Protein AF-A0A536YHN9-F1 (afdb_monomer)

Solvent-accessible surface area (backbone atoms only — not comparable to full-atom values): 2981 Å² total; per-residue (Å²): 113,69,66,66,50,22,47,55,48,1,45,52,34,19,78,70,71,72,27,96,38,56,67,57,10,26,52,50,34,47,50,34,54,74,72,40,52,53,57,54,52,49,54,52,49,53,54,51,55,57,54,62,76,75,111

Sequence (55 aa):
ARDIVALNAGAAIYVAGKAASLEEGVEKAFELIKSGAARAKLDAFVKFTQQLARG

Structure (mmCIF, N/CA/C/O backbone):
data_AF-A0A536YHN9-F1
#
_entry.id   AF-A0A536YHN9-F1
#
loop_
_atom_site.group_PDB
_atom_site.id
_atom_site.type_symbol
_atom_site.label_atom_id
_atom_site.label_alt_id
_atom_site.label_comp_id
_atom_site.label_asym_id
_atom_site.label_entity_id
_atom_site.label_seq_id
_atom_site.pdbx_PDB_ins_code
_atom_site.Cartn_x
_atom_site.Cartn_y
_atom_site.Cartn_z
_atom_site.occupancy
_atom_site.B_iso_or_equiv
_atom_site.auth_seq_id
_atom_site.auth_comp_id
_atom_site.auth_asym_id
_atom_site.auth_atom_id
_atom_site.pdbx_PDB_model_num
ATOM 1 N N . ALA A 1 1 ? 13.370 4.658 5.840 1.00 83.81 1 ALA A N 1
ATOM 2 C CA . ALA A 1 1 ? 11.977 4.240 6.133 1.00 83.81 1 ALA A CA 1
ATOM 3 C C . ALA A 1 1 ? 11.085 4.293 4.892 1.00 83.81 1 ALA A C 1
ATOM 5 O O . ALA A 1 1 ? 10.500 3.277 4.552 1.00 83.81 1 ALA A O 1
ATOM 6 N N . ARG A 1 2 ? 11.003 5.432 4.186 1.00 88.44 2 ARG A N 1
ATOM 7 C CA . ARG A 1 2 ? 10.163 5.574 2.982 1.00 88.44 2 ARG A CA 1
ATOM 8 C C . ARG A 1 2 ? 10.436 4.508 1.915 1.00 88.44 2 ARG A C 1
ATOM 10 O O . ARG A 1 2 ? 9.494 3.900 1.432 1.00 88.44 2 ARG A O 1
ATOM 17 N N . ASP A 1 3 ? 11.701 4.255 1.594 1.00 95.50 3 ASP A N 1
ATOM 18 C CA . ASP A 1 3 ? 12.034 3.403 0.446 1.00 95.50 3 ASP A CA 1
ATOM 19 C C . ASP A 1 3 ? 11.746 1.914 0.713 1.00 95.50 3 ASP A C 1
ATOM 21 O O . ASP A 1 3 ? 11.192 1.237 -0.145 1.00 95.50 3 ASP A O 1
ATOM 25 N N . ILE A 1 4 ? 11.995 1.416 1.934 1.00 97.81 4 ILE A N 1
ATOM 26 C CA . ILE A 1 4 ? 11.618 0.040 2.316 1.00 97.81 4 ILE A CA 1
ATOM 27 C C . ILE A 1 4 ? 10.091 -0.148 2.375 1.00 97.81 4 ILE A C 1
ATOM 29 O O . ILE A 1 4 ? 9.577 -1.209 2.029 1.00 97.81 4 ILE A O 1
ATOM 33 N N . VAL A 1 5 ? 9.347 0.893 2.769 1.00 97.25 5 VAL A N 1
ATOM 34 C CA . VAL A 1 5 ? 7.876 0.880 2.740 1.00 97.25 5 VAL A CA 1
ATOM 35 C C . VAL A 1 5 ? 7.366 0.870 1.300 1.00 97.25 5 VAL A C 1
ATOM 37 O O . VAL A 1 5 ? 6.478 0.083 0.989 1.00 97.25 5 VAL A O 1
ATOM 40 N N . ALA A 1 6 ? 7.943 1.690 0.417 1.00 98.19 6 ALA A N 1
ATOM 41 C CA . ALA A 1 6 ? 7.593 1.707 -1.000 1.00 98.19 6 ALA A CA 1
ATOM 42 C C . ALA A 1 6 ? 7.910 0.368 -1.681 1.00 98.19 6 ALA A C 1
ATOM 44 O O . ALA A 1 6 ? 7.105 -0.101 -2.478 1.00 98.19 6 ALA A O 1
ATOM 45 N N . LEU A 1 7 ? 9.013 -0.291 -1.306 1.00 98.44 7 LEU A N 1
ATOM 46 C CA . LEU A 1 7 ? 9.357 -1.623 -1.801 1.00 98.44 7 LEU A CA 1
ATOM 47 C C . LEU A 1 7 ? 8.282 -2.662 -1.448 1.00 98.44 7 LEU A C 1
ATOM 49 O O . LEU A 1 7 ? 7.751 -3.329 -2.333 1.00 98.44 7 LEU A O 1
ATOM 53 N N . ASN A 1 8 ? 7.917 -2.772 -0.167 1.00 98.50 8 ASN A N 1
ATOM 54 C CA . ASN A 1 8 ? 6.909 -3.741 0.279 1.00 98.50 8 ASN A CA 1
ATOM 55 C C . ASN A 1 8 ? 5.507 -3.414 -0.256 1.00 98.50 8 ASN A C 1
ATOM 57 O O . ASN A 1 8 ? 4.777 -4.311 -0.675 1.00 98.50 8 ASN A O 1
ATOM 61 N N . ALA A 1 9 ? 5.129 -2.133 -0.271 1.00 98.44 9 ALA A N 1
ATOM 62 C CA . ALA A 1 9 ? 3.862 -1.698 -0.850 1.00 98.44 9 ALA A CA 1
ATOM 63 C C . ALA A 1 9 ? 3.816 -1.969 -2.360 1.00 98.44 9 ALA A C 1
ATOM 65 O O . ALA A 1 9 ? 2.797 -2.434 -2.863 1.00 98.44 9 ALA A O 1
ATOM 66 N N . GLY A 1 10 ? 4.921 -1.743 -3.071 1.00 98.62 10 GLY A N 1
ATOM 67 C CA . GLY A 1 10 ? 5.038 -2.035 -4.493 1.00 98.62 10 GLY A CA 1
ATOM 68 C C . GLY A 1 10 ? 4.925 -3.523 -4.800 1.00 98.62 10 GLY A C 1
ATOM 69 O O . GLY A 1 10 ? 4.175 -3.904 -5.697 1.00 98.62 10 GLY A O 1
ATOM 70 N N . ALA A 1 11 ? 5.563 -4.375 -3.993 1.00 98.75 11 ALA A N 1
ATOM 71 C CA . ALA A 1 11 ? 5.382 -5.821 -4.077 1.00 98.75 11 ALA A CA 1
ATOM 72 C C . ALA A 1 11 ? 3.914 -6.222 -3.869 1.00 98.75 11 ALA A C 1
ATOM 74 O O . ALA A 1 11 ? 3.383 -6.997 -4.661 1.00 98.75 11 ALA A O 1
ATOM 75 N N . ALA A 1 12 ? 3.235 -5.646 -2.869 1.00 98.75 12 ALA A N 1
ATOM 76 C CA . ALA A 1 12 ? 1.812 -5.886 -2.620 1.00 98.75 12 ALA A CA 1
ATOM 77 C C . ALA A 1 12 ? 0.920 -5.440 -3.797 1.00 98.75 12 ALA A C 1
ATOM 79 O O . ALA A 1 12 ? 0.007 -6.166 -4.188 1.00 98.75 12 ALA A O 1
ATOM 80 N N . ILE A 1 13 ? 1.196 -4.273 -4.390 1.00 98.62 13 ILE A N 1
ATOM 81 C CA . ILE A 1 13 ? 0.490 -3.752 -5.574 1.00 98.62 13 ILE A CA 1
ATOM 82 C C . ILE A 1 13 ? 0.667 -4.700 -6.768 1.00 98.62 13 ILE A C 1
ATOM 84 O O . ILE A 1 13 ? -0.307 -5.009 -7.457 1.00 98.62 13 ILE A O 1
ATOM 88 N N . TYR A 1 14 ? 1.888 -5.184 -6.995 1.00 98.75 14 TYR A N 1
ATOM 89 C CA . TYR A 1 14 ? 2.198 -6.124 -8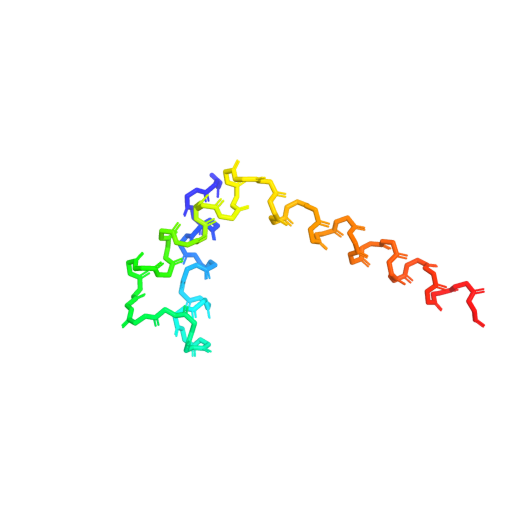.068 1.00 98.75 14 TYR A CA 1
ATOM 90 C C . TYR A 1 14 ? 1.463 -7.459 -7.891 1.00 98.75 14 TYR A C 1
ATOM 92 O O . TYR A 1 14 ? 0.697 -7.852 -8.770 1.00 98.75 14 TYR A O 1
ATOM 100 N N . VAL A 1 15 ? 1.600 -8.125 -6.736 1.00 98.62 15 VAL A N 1
ATOM 101 C CA . VAL A 1 15 ? 0.955 -9.437 -6.513 1.00 98.62 15 VAL A CA 1
ATOM 102 C C . VAL A 1 15 ? -0.573 -9.355 -6.472 1.00 98.62 15 VAL A C 1
ATOM 104 O O . VAL A 1 15 ? -1.247 -10.341 -6.755 1.00 98.62 15 VAL A O 1
ATOM 107 N N . ALA A 1 16 ? -1.138 -8.179 -6.180 1.00 98.50 16 ALA A N 1
ATOM 108 C CA . ALA A 1 16 ? -2.573 -7.912 -6.280 1.00 98.50 16 ALA A CA 1
ATOM 109 C C . ALA A 1 16 ? -3.069 -7.688 -7.728 1.00 98.50 16 ALA A C 1
ATOM 111 O O . ALA A 1 16 ? -4.241 -7.352 -7.928 1.00 98.50 16 ALA A O 1
ATOM 112 N N . GLY A 1 17 ? -2.196 -7.812 -8.736 1.00 98.25 17 GLY A N 1
ATOM 113 C CA . GLY A 1 17 ? -2.521 -7.587 -10.146 1.00 98.25 17 GLY A CA 1
ATOM 114 C C . GLY A 1 17 ? -2.791 -6.118 -10.484 1.00 98.25 17 GLY A C 1
ATOM 115 O O . GLY A 1 17 ? -3.531 -5.823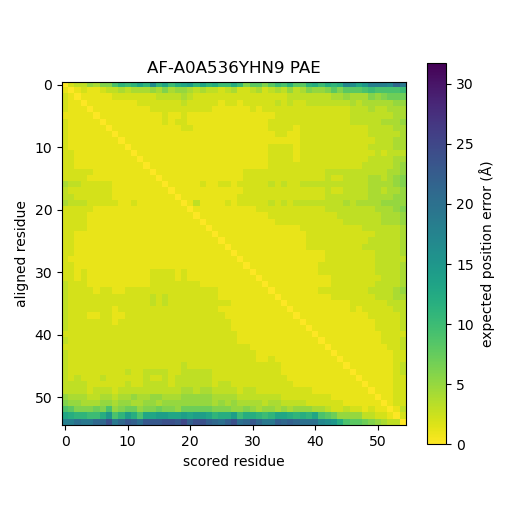 -11.421 1.00 98.25 17 GLY A O 1
ATOM 116 N N . LYS A 1 18 ? -2.256 -5.178 -9.690 1.00 98.38 18 LYS A N 1
ATOM 117 C CA . LYS A 1 18 ? -2.436 -3.724 -9.879 1.00 98.38 18 LYS A CA 1
ATOM 118 C C . LYS A 1 18 ? -1.226 -3.041 -10.525 1.00 98.38 18 LYS A C 1
ATOM 120 O O . LYS A 1 18 ? -1.269 -1.831 -10.754 1.00 98.38 18 LYS A O 1
ATOM 125 N N . ALA A 1 19 ? -0.187 -3.804 -10.844 1.00 98.56 19 ALA A N 1
ATOM 126 C CA . ALA A 1 19 ? 0.957 -3.417 -11.662 1.00 98.56 19 ALA A CA 1
ATOM 127 C C . ALA A 1 19 ? 1.423 -4.636 -12.477 1.00 98.56 19 ALA A C 1
ATOM 129 O O . ALA A 1 19 ? 1.251 -5.766 -12.022 1.00 98.56 19 ALA A O 1
ATOM 130 N N . ALA A 1 20 ? 1.987 -4.417 -13.664 1.00 98.38 20 ALA A N 1
ATOM 131 C CA . ALA A 1 20 ? 2.489 -5.468 -14.549 1.00 98.38 20 ALA A CA 1
ATOM 132 C C . ALA A 1 20 ? 3.879 -5.984 -14.138 1.00 98.38 20 ALA A C 1
ATOM 134 O O . ALA A 1 20 ? 4.273 -7.076 -14.544 1.00 98.38 20 ALA A O 1
ATOM 135 N N . SER A 1 21 ? 4.614 -5.231 -13.316 1.00 98.75 21 SER A N 1
ATOM 136 C CA . SER A 1 21 ? 5.910 -5.631 -12.764 1.00 98.75 21 SER A CA 1
ATOM 137 C C . SER A 1 21 ? 6.092 -5.140 -11.324 1.00 98.75 21 SER A C 1
ATOM 139 O O . SER A 1 21 ? 5.355 -4.274 -10.842 1.00 98.75 21 SER A O 1
ATOM 141 N N . LEU A 1 22 ? 7.099 -5.686 -10.631 1.00 98.56 22 LEU A N 1
ATOM 142 C CA . LEU A 1 22 ? 7.500 -5.198 -9.309 1.00 98.56 22 LEU A CA 1
ATOM 143 C C . LEU A 1 22 ? 7.949 -3.731 -9.369 1.00 98.56 22 LEU A C 1
ATOM 145 O O . LEU A 1 22 ? 7.572 -2.950 -8.501 1.00 98.56 22 LEU A O 1
ATOM 149 N N . GLU A 1 23 ? 8.716 -3.361 -10.395 1.00 98.69 23 GLU A N 1
ATOM 150 C CA . GLU A 1 23 ? 9.194 -1.992 -10.619 1.00 98.69 23 GLU A CA 1
ATOM 151 C C . GLU A 1 23 ? 8.026 -1.008 -10.750 1.00 98.69 23 GLU A C 1
ATOM 153 O O . GLU A 1 23 ? 7.942 -0.064 -9.967 1.00 98.69 23 GLU A O 1
ATOM 158 N N . GLU A 1 24 ? 7.054 -1.300 -11.621 1.00 98.75 24 GLU A N 1
ATOM 159 C CA . GLU A 1 24 ? 5.849 -0.474 -11.777 1.00 98.75 24 GLU A CA 1
ATOM 160 C C . GLU A 1 24 ? 5.054 -0.394 -10.459 1.00 98.75 24 GLU A C 1
ATOM 162 O O . GLU A 1 24 ? 4.493 0.646 -10.107 1.00 98.75 24 GLU A O 1
ATOM 167 N N . GLY A 1 25 ? 5.018 -1.483 -9.684 1.00 98.75 25 GLY A N 1
ATOM 168 C CA . GLY A 1 25 ? 4.412 -1.491 -8.354 1.00 98.75 25 GLY A CA 1
ATOM 169 C C . GLY A 1 25 ? 5.094 -0.513 -7.394 1.00 98.75 25 GLY A C 1
ATOM 170 O O . GLY A 1 25 ? 4.415 0.247 -6.697 1.00 98.75 25 GLY A O 1
ATOM 171 N N . VAL A 1 26 ? 6.427 -0.511 -7.359 1.00 98.69 26 VAL A N 1
ATOM 172 C CA . VAL A 1 26 ? 7.224 0.375 -6.497 1.00 98.69 26 VAL A CA 1
ATOM 173 C C . VAL A 1 26 ? 7.101 1.835 -6.938 1.00 98.69 26 VAL A C 1
ATOM 175 O O . VAL A 1 26 ? 6.912 2.705 -6.087 1.00 98.69 26 VAL A O 1
ATOM 178 N N . GLU A 1 27 ? 7.114 2.116 -8.242 1.00 98.62 27 GLU A N 1
ATOM 179 C CA . GLU A 1 27 ? 6.863 3.459 -8.782 1.00 98.62 27 GLU A CA 1
ATOM 180 C C . GLU A 1 27 ? 5.485 3.983 -8.365 1.00 98.62 27 GLU A C 1
ATOM 182 O O . GLU A 1 27 ? 5.370 5.082 -7.814 1.00 98.62 27 GLU A O 1
ATOM 187 N N . LYS A 1 28 ? 4.435 3.164 -8.515 1.00 98.62 28 LYS A N 1
ATOM 188 C CA . LYS A 1 28 ? 3.084 3.508 -8.046 1.00 98.62 28 LYS A CA 1
ATOM 189 C C . LYS A 1 28 ? 3.048 3.781 -6.546 1.00 98.62 28 LYS A C 1
ATOM 191 O O . LYS A 1 28 ? 2.390 4.729 -6.116 1.00 98.62 28 LYS A O 1
ATOM 196 N N . ALA A 1 29 ? 3.744 2.979 -5.740 1.00 98.62 29 ALA A N 1
ATOM 197 C CA . ALA A 1 29 ? 3.829 3.207 -4.302 1.00 98.62 29 ALA A CA 1
ATOM 198 C C . ALA A 1 29 ? 4.473 4.568 -3.983 1.00 98.62 29 ALA A C 1
ATOM 200 O O . ALA A 1 29 ? 3.949 5.312 -3.149 1.00 98.62 29 ALA A O 1
ATOM 201 N N . PHE A 1 30 ? 5.562 4.930 -4.669 1.00 98.56 30 PHE A N 1
ATOM 202 C CA . PHE A 1 30 ? 6.193 6.239 -4.507 1.00 98.56 30 PHE A CA 1
ATOM 203 C C . PHE A 1 30 ? 5.274 7.391 -4.917 1.00 98.56 30 P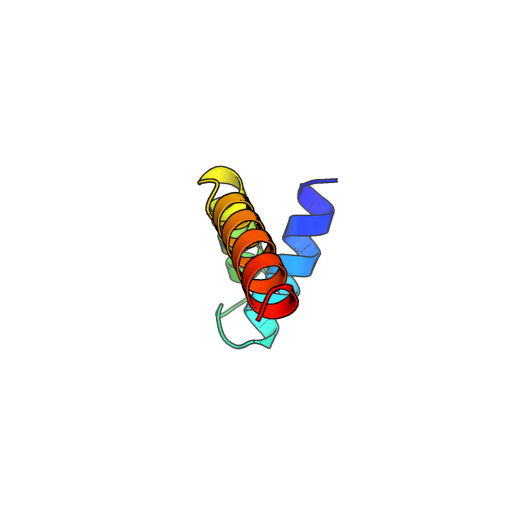HE A C 1
ATOM 205 O O . PHE A 1 30 ? 5.176 8.364 -4.168 1.00 98.56 30 PHE A O 1
ATOM 212 N N . GLU A 1 31 ? 4.554 7.279 -6.032 1.00 98.44 31 GLU A N 1
ATOM 213 C CA . GLU A 1 31 ? 3.620 8.319 -6.481 1.00 98.44 31 GLU A CA 1
ATOM 214 C C . GLU A 1 31 ? 2.448 8.513 -5.505 1.00 98.44 31 GLU A C 1
ATOM 216 O O . GLU A 1 31 ? 2.076 9.644 -5.180 1.00 98.44 31 GLU A O 1
ATOM 221 N N . LEU A 1 32 ? 1.908 7.431 -4.937 1.00 98.31 32 LEU A N 1
ATOM 222 C CA . LEU A 1 32 ? 0.858 7.504 -3.911 1.00 98.31 32 L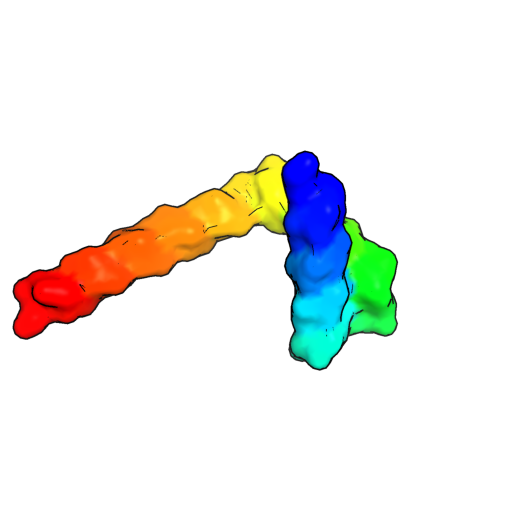EU A CA 1
ATOM 223 C C . LEU A 1 32 ? 1.345 8.136 -2.599 1.00 98.31 32 LEU A C 1
ATOM 225 O O . LEU A 1 32 ? 0.574 8.812 -1.912 1.00 98.31 32 LEU A O 1
ATOM 229 N N . ILE A 1 33 ? 2.615 7.928 -2.240 1.00 97.19 33 ILE A N 1
ATOM 230 C CA . ILE A 1 33 ? 3.236 8.584 -1.083 1.00 97.19 33 ILE A CA 1
ATOM 231 C C . ILE A 1 33 ? 3.459 10.069 -1.383 1.00 97.19 33 ILE A C 1
ATOM 233 O O . ILE A 1 33 ? 3.060 10.921 -0.591 1.00 97.19 33 ILE A O 1
ATOM 237 N N . LYS A 1 34 ? 4.063 10.385 -2.534 1.00 97.75 34 LYS A N 1
ATOM 238 C CA . LYS A 1 34 ? 4.420 11.747 -2.953 1.00 97.75 34 LYS A CA 1
ATOM 239 C C . LYS A 1 34 ? 3.198 12.647 -3.121 1.00 97.75 34 LYS A C 1
ATOM 241 O O . LYS A 1 34 ? 3.233 13.797 -2.702 1.00 97.75 34 LYS A O 1
ATOM 246 N N . SER A 1 35 ? 2.117 12.122 -3.692 1.00 98.25 35 SER A N 1
ATOM 247 C CA . SER A 1 35 ? 0.847 12.845 -3.857 1.00 98.25 35 SER A CA 1
ATOM 248 C C . SER A 1 35 ? 0.067 13.035 -2.550 1.00 98.25 35 SER A C 1
ATOM 250 O O . SER A 1 35 ? -0.919 13.766 -2.529 1.00 98.25 35 SER A O 1
ATOM 252 N N . GLY A 1 36 ? 0.461 12.366 -1.460 1.00 98.00 36 GLY A N 1
ATOM 253 C CA . GLY A 1 36 ? -0.274 12.376 -0.194 1.00 98.00 36 GLY A CA 1
ATOM 254 C C . GLY A 1 36 ? -1.511 11.469 -0.172 1.00 98.00 36 GLY A C 1
ATOM 255 O O . GLY A 1 36 ? -2.159 11.353 0.870 1.00 98.00 36 GLY A O 1
ATOM 256 N N . ALA A 1 37 ? -1.822 10.769 -1.267 1.00 98.44 37 ALA A N 1
ATOM 257 C CA . ALA A 1 37 ? -2.974 9.872 -1.360 1.00 98.44 37 ALA A CA 1
ATOM 258 C C . ALA A 1 37 ? -2.938 8.752 -0.303 1.00 98.44 37 ALA A C 1
ATOM 260 O O . ALA A 1 37 ? -3.964 8.434 0.306 1.00 98.44 37 ALA A O 1
ATOM 261 N N . ALA A 1 38 ? -1.753 8.197 -0.022 1.00 97.94 38 ALA A N 1
ATOM 262 C CA . ALA A 1 38 ? -1.577 7.189 1.026 1.00 97.94 38 ALA A CA 1
ATOM 263 C C . ALA A 1 38 ? -1.964 7.726 2.419 1.00 97.94 38 ALA A C 1
ATOM 265 O O . ALA A 1 38 ? -2.643 7.042 3.188 1.00 97.94 38 ALA A O 1
ATOM 266 N N . ARG A 1 39 ? -1.591 8.977 2.726 1.00 98.44 39 ARG A N 1
ATOM 267 C CA . ARG A 1 39 ? -1.940 9.635 3.992 1.00 98.44 39 ARG A CA 1
ATOM 268 C C . ARG A 1 39 ? -3.439 9.912 4.078 1.00 98.44 39 ARG A C 1
ATOM 270 O O . ARG A 1 39 ? -4.056 9.550 5.076 1.00 98.44 39 ARG A O 1
ATOM 277 N N . ALA A 1 40 ? -4.029 10.455 3.014 1.00 98.75 40 ALA A N 1
ATOM 278 C CA . ALA A 1 40 ? -5.463 10.725 2.953 1.00 98.75 40 ALA A CA 1
ATOM 279 C C . ALA A 1 40 ? -6.303 9.449 3.154 1.00 98.75 40 ALA A C 1
ATOM 281 O O . ALA A 1 40 ? -7.323 9.470 3.845 1.00 98.75 40 ALA A O 1
ATOM 282 N N . LYS A 1 41 ? -5.862 8.308 2.601 1.00 98.44 41 LYS A N 1
ATOM 283 C CA . LYS A 1 41 ? -6.550 7.025 2.789 1.00 98.44 41 LYS A CA 1
ATOM 284 C C . LYS A 1 41 ? -6.480 6.526 4.234 1.00 98.44 41 LYS A C 1
ATOM 286 O O . LYS A 1 41 ? -7.477 5.997 4.724 1.00 98.44 41 LYS A O 1
ATOM 291 N N . LEU A 1 42 ? -5.345 6.712 4.912 1.00 98.56 42 LEU A N 1
ATOM 292 C CA . LEU A 1 42 ? -5.208 6.395 6.336 1.00 98.56 42 LEU A CA 1
ATOM 293 C C . LEU A 1 42 ? -6.153 7.255 7.185 1.00 98.56 42 LEU A C 1
ATOM 295 O O . LEU A 1 42 ? -6.869 6.716 8.024 1.00 98.56 42 LEU A O 1
ATOM 299 N N . ASP A 1 43 ? -6.215 8.561 6.929 1.00 98.81 43 ASP A N 1
ATOM 300 C CA . ASP A 1 43 ? -7.102 9.467 7.669 1.00 98.81 43 ASP A CA 1
ATOM 301 C C . ASP A 1 43 ? -8.582 9.099 7.463 1.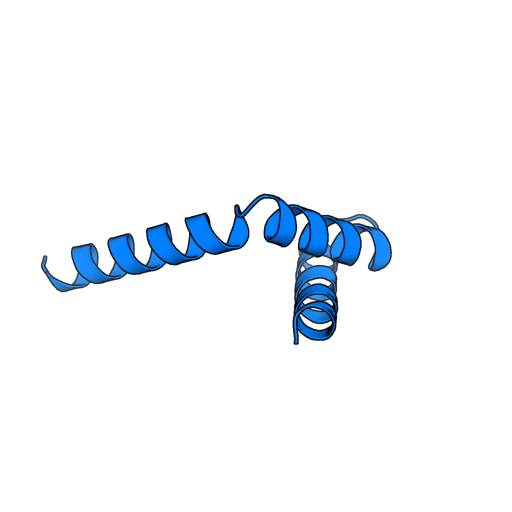00 98.81 43 ASP A C 1
ATOM 303 O O . ASP A 1 43 ? -9.36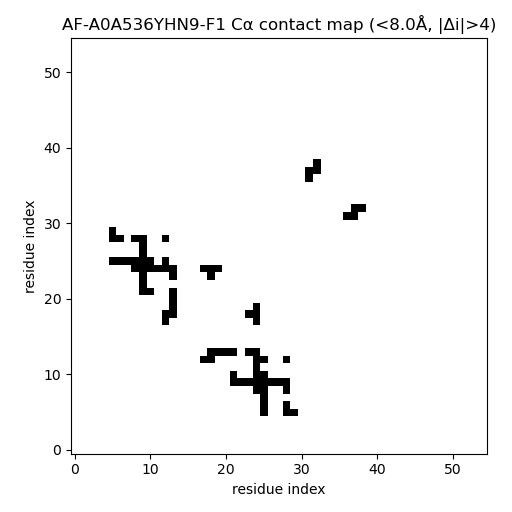2 9.060 8.419 1.00 98.81 43 ASP A O 1
ATOM 307 N N . ALA A 1 44 ? -8.963 8.731 6.234 1.00 98.75 44 ALA A N 1
ATOM 308 C CA . ALA A 1 44 ? -10.297 8.217 5.936 1.00 98.75 44 ALA A CA 1
ATOM 309 C C . ALA A 1 44 ? -10.603 6.908 6.685 1.00 98.75 44 ALA A C 1
ATOM 311 O O . ALA A 1 44 ? -11.706 6.749 7.207 1.00 98.75 44 ALA A O 1
ATOM 312 N N . PHE A 1 45 ? -9.638 5.985 6.764 1.00 98.69 45 PHE A N 1
ATOM 313 C CA . PHE A 1 45 ? -9.798 4.728 7.498 1.00 98.69 45 PHE A CA 1
ATOM 314 C C . PHE A 1 45 ? -9.969 4.963 9.003 1.00 98.69 45 PHE A C 1
ATOM 316 O O . PHE A 1 45 ? -10.879 4.398 9.602 1.00 98.69 45 PHE A O 1
ATOM 323 N N . VAL A 1 46 ? -9.162 5.844 9.601 1.00 98.62 46 VAL A N 1
ATOM 324 C CA . VAL A 1 46 ? -9.283 6.226 11.017 1.00 98.62 46 VAL A CA 1
ATOM 325 C C . VAL A 1 46 ? -10.658 6.824 11.307 1.00 98.62 46 VAL A C 1
ATOM 327 O O . VAL A 1 46 ? -11.323 6.416 12.257 1.00 98.62 46 VAL A O 1
ATOM 330 N N . LYS A 1 47 ? -11.120 7.765 10.473 1.00 98.50 47 LYS A N 1
ATOM 331 C CA . LYS A 1 47 ? -12.455 8.356 10.623 1.00 98.50 47 LYS A CA 1
ATOM 332 C C . LYS A 1 47 ? -13.548 7.289 10.545 1.00 98.50 47 LYS A C 1
ATOM 334 O O . LYS A 1 47 ? -14.453 7.287 11.376 1.00 98.50 47 LYS A O 1
ATOM 339 N N . PHE A 1 48 ? -13.454 6.387 9.570 1.00 98.50 48 PHE A N 1
ATOM 340 C CA . PHE A 1 48 ? -14.425 5.315 9.372 1.00 98.50 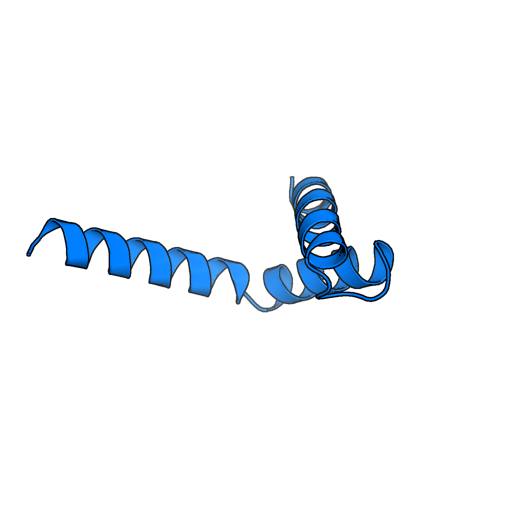48 PHE A CA 1
ATOM 341 C C . PHE A 1 48 ? -14.516 4.385 10.589 1.00 98.50 48 PHE A C 1
ATOM 343 O O . PHE A 1 48 ? -15.610 4.138 11.091 1.00 98.50 48 PHE A O 1
ATOM 350 N N . THR A 1 49 ? -13.384 3.908 11.113 1.00 98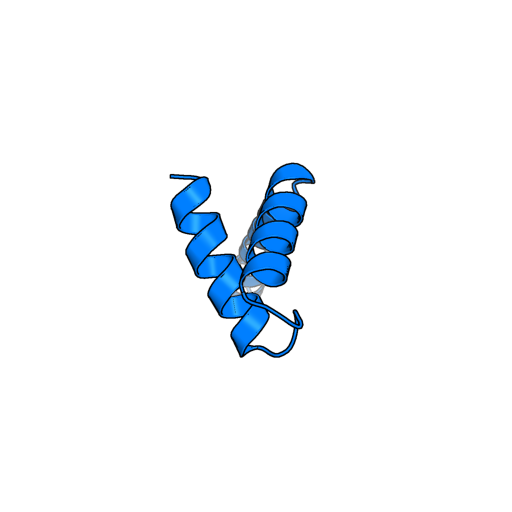.50 49 T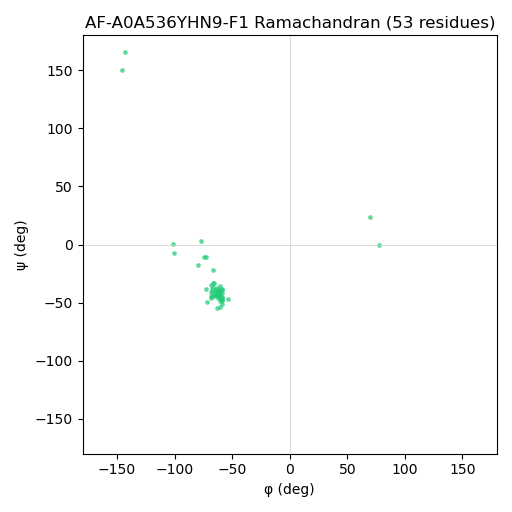HR A N 1
ATOM 351 C CA . THR A 1 49 ? -13.387 2.979 12.255 1.00 98.50 49 THR A CA 1
ATOM 352 C C . THR A 1 49 ? -13.868 3.641 13.545 1.00 98.50 49 THR A C 1
ATOM 354 O O . THR A 1 49 ? -14.585 3.014 14.322 1.00 98.50 49 THR A O 1
ATOM 357 N N . GLN A 1 50 ? -13.562 4.925 13.755 1.00 98.31 50 GLN A N 1
ATOM 358 C CA . GLN A 1 50 ? -14.092 5.694 14.885 1.00 98.31 50 GLN A CA 1
ATOM 359 C C . GLN A 1 50 ? -15.605 5.915 14.802 1.00 98.31 50 GLN A C 1
ATOM 361 O O . GLN A 1 50 ? -16.266 5.930 15.836 1.00 98.31 50 GLN A O 1
ATOM 366 N N . GLN A 1 51 ? -16.153 6.116 13.599 1.00 97.88 51 GLN A N 1
ATOM 367 C CA . GLN A 1 51 ? -17.600 6.217 13.400 1.00 97.88 51 GLN A CA 1
ATOM 368 C C . GLN A 1 51 ? -18.287 4.881 13.683 1.00 97.88 51 GLN A C 1
ATOM 370 O O . GLN A 1 51 ? -19.289 4.863 14.389 1.00 97.88 51 GLN A O 1
ATOM 375 N N . LEU A 1 52 ? -17.715 3.777 13.191 1.00 97.56 52 LEU A N 1
ATOM 376 C CA . LEU A 1 52 ? -18.255 2.435 13.399 1.00 97.56 52 LEU A CA 1
ATOM 377 C C . LEU A 1 52 ? -18.300 2.044 14.882 1.00 97.56 52 LEU A C 1
ATOM 379 O O . LEU A 1 52 ? -19.260 1.428 15.311 1.00 97.56 52 LEU A O 1
ATOM 383 N N . ALA A 1 53 ? -17.294 2.428 15.670 1.00 95.94 53 ALA A N 1
ATOM 384 C CA . ALA A 1 53 ? -17.234 2.107 17.098 1.00 95.94 53 ALA A CA 1
ATOM 385 C C . ALA A 1 53 ? -18.198 2.926 17.983 1.00 95.94 53 ALA A C 1
ATOM 387 O O . ALA A 1 53 ? -18.308 2.645 19.174 1.00 95.94 53 ALA A O 1
ATOM 388 N N . ARG A 1 54 ? -18.833 3.978 17.445 1.00 87.81 54 ARG A N 1
ATOM 389 C CA . ARG A 1 54 ? -19.779 4.844 18.177 1.00 87.81 54 ARG A CA 1
ATOM 390 C C . ARG A 1 54 ? -21.250 4.527 17.883 1.00 87.81 54 ARG A C 1
ATOM 392 O O . ARG A 1 54 ? -22.105 5.154 18.506 1.00 87.81 54 ARG A O 1
ATOM 399 N N . GLY A 1 55 ? -21.528 3.650 16.918 1.00 66.06 55 GLY A N 1
ATOM 400 C CA . GLY A 1 55 ? -22.869 3.137 16.611 1.00 66.06 55 GLY A CA 1
ATOM 401 C C . GLY A 1 55 ? -23.089 1.781 17.254 1.00 66.06 55 GLY A C 1
ATOM 402 O O . GLY A 1 55 ? -24.254 1.510 17.606 1.00 66.06 55 GLY A O 1
#

Foldseek 3Di:
DLQVQLQVQLVVCVVVVNDVDSVRSSVVSVVCVVVCVVVVVVVVVVVVVVVVVVD

Radius of gyration: 13.53 Å; Cα contacts (8 Å, |Δi|>4): 40; chains: 1; bounding box: 35×22×33 Å

Mean predicted aligned error: 2.5 Å

Secondary structure (DSSP, 8-state):
-HHHHHHHHHHHHHHTTSSSSHHHHHHHHHHHHHTSHHHHHHHHHHHHHHHHTT-

pLDDT: mean 97.08, std 5.04, range [66.06, 98.81]